Protein AF-X1QJP3-F1 (afdb_monomer)

Organism: NCBI:txid412755

Solvent-accessible surface area (backbone atoms only — not comparable to full-atom values): 5326 Å² total; per-residue (Å²): 121,79,52,54,81,75,46,54,65,50,51,54,49,51,40,47,56,47,23,56,56,38,39,89,52,63,68,51,35,48,49,42,49,53,55,50,52,59,47,62,79,69,53,62,74,81,53,29,54,69,60,53,49,53,49,41,56,49,48,37,29,67,68,55,72,28,92,60,45,53,55,66,62,50,51,52,51,50,54,55,46,61,73,45,41,67,64,59,49,52,70,75,78,103

Nearest PDB structures (foldseek):
  2ffj-assembly2_A-2  TM=9.155E-01  e=2.344E-02  Archaeoglobus fulgidus DSM 4304
  2g8l-assembly1_A  TM=8.885E-01  e=1.529E-02  Pyrococcus horikoshii
  2ffj-assembly2_B  TM=9.155E-01  e=2.993E-02  Archaeoglobus fulgidus DSM 4304

Sequence (94 aa):
MKTYLECFPCFLRQALEAARLATSDEAIQRMVLNQVMFNLCRMNPRTSPPQIGRFIHKTVKELSHCSDPYKEVKSEYNHLILRKYPGLKGIVEG

Secondary structure (DSSP, 8-state):
----TTHHHHHHHHHHHHHHHH-S-HHHHHHHHHHHHHHHTTS-TT--HHHHHHHHHHHHHHHH--S-TTHHHHHHHHHHHHHHHHHHHHHHH-

Structure (mmCIF, N/CA/C/O backbone):
data_AF-X1QJP3-F1
#
_entry.id   AF-X1QJP3-F1
#
loop_
_atom_site.group_PDB
_atom_site.id
_atom_site.type_symbol
_atom_site.label_atom_id
_atom_site.label_alt_id
_atom_site.label_comp_id
_atom_site.label_asym_id
_atom_site.label_entity_id
_atom_site.label_seq_id
_atom_site.pdbx_PDB_ins_code
_atom_site.Cartn_x
_atom_site.Cartn_y
_atom_site.Cartn_z
_atom_site.occupancy
_atom_site.B_iso_or_equiv
_atom_site.auth_seq_id
_atom_site.auth_comp_id
_atom_site.auth_asym_id
_atom_site.auth_atom_id
_atom_site.pdbx_PDB_model_num
ATOM 1 N N . MET A 1 1 ? 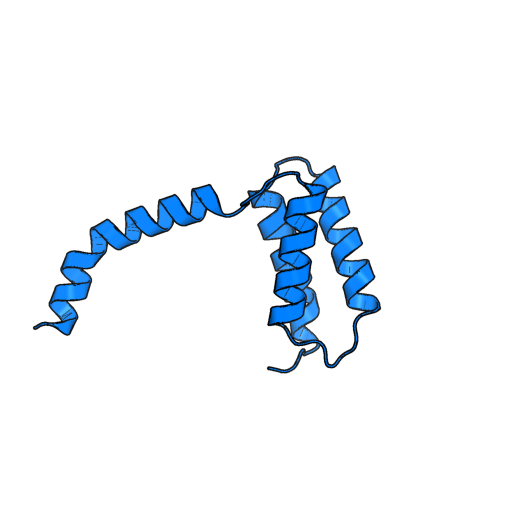9.903 -10.244 11.343 1.00 74.69 1 MET A N 1
ATOM 2 C CA . MET A 1 1 ? 9.036 -11.088 10.484 1.00 74.69 1 MET A CA 1
ATOM 3 C C . MET A 1 1 ? 9.837 -11.617 9.306 1.00 74.69 1 MET A C 1
ATOM 5 O O . MET A 1 1 ? 10.739 -10.919 8.857 1.00 74.69 1 MET A O 1
ATOM 9 N N . LYS A 1 2 ? 9.508 -12.819 8.822 1.00 82.62 2 LYS A N 1
ATOM 10 C CA . LYS A 1 2 ? 10.063 -13.404 7.590 1.00 82.62 2 LYS A CA 1
ATOM 11 C C . LYS A 1 2 ? 9.073 -13.206 6.436 1.00 82.62 2 LYS A C 1
ATOM 13 O O . LYS A 1 2 ? 7.882 -13.049 6.693 1.00 82.62 2 LYS A O 1
ATOM 18 N N . THR A 1 3 ? 9.570 -13.186 5.204 1.00 89.19 3 THR A N 1
ATOM 19 C CA . THR A 1 3 ? 8.731 -13.196 3.997 1.00 89.19 3 THR A CA 1
ATOM 20 C C . THR A 1 3 ? 8.487 -14.640 3.583 1.00 89.19 3 THR A C 1
ATOM 22 O O . THR A 1 3 ? 9.428 -15.429 3.519 1.00 89.19 3 THR A O 1
ATOM 25 N N . TYR A 1 4 ? 7.225 -14.972 3.332 1.00 90.62 4 TYR A N 1
ATOM 26 C CA . TYR A 1 4 ? 6.774 -16.293 2.901 1.00 90.62 4 TYR A CA 1
ATOM 27 C C . TYR A 1 4 ? 6.234 -16.219 1.471 1.00 90.62 4 TYR A C 1
ATOM 29 O O . TYR A 1 4 ? 6.024 -15.124 0.940 1.00 90.62 4 TYR A O 1
ATOM 37 N N . LEU A 1 5 ? 6.009 -17.367 0.834 1.00 91.62 5 LEU A N 1
ATOM 38 C CA . LEU A 1 5 ? 5.528 -17.410 -0.551 1.00 91.62 5 LEU A CA 1
ATOM 39 C C . LEU A 1 5 ? 4.138 -16.768 -0.683 1.00 91.62 5 LEU A C 1
ATOM 41 O O . LEU A 1 5 ? 3.867 -16.055 -1.644 1.00 91.62 5 LEU A O 1
ATOM 45 N N . GLU A 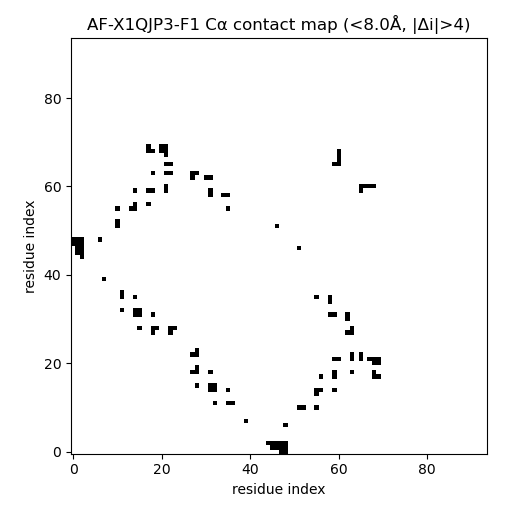1 6 ? 3.304 -16.903 0.344 1.00 91.50 6 GLU A N 1
ATOM 46 C CA . GLU A 1 6 ? 1.971 -16.311 0.468 1.00 91.50 6 GLU A CA 1
ATOM 47 C C . GLU A 1 6 ? 2.010 -14.777 0.563 1.00 91.50 6 GLU A C 1
ATOM 49 O O . GLU A 1 6 ? 1.010 -14.101 0.304 1.00 91.50 6 GLU A O 1
ATOM 54 N N . CYS A 1 7 ? 3.165 -14.191 0.896 1.00 92.44 7 CYS A N 1
ATOM 55 C CA . CYS A 1 7 ? 3.318 -12.741 0.942 1.00 92.44 7 CYS A CA 1
ATOM 56 C C . CYS A 1 7 ? 3.351 -12.119 -0.460 1.00 92.44 7 CYS A C 1
ATOM 58 O O . CYS A 1 7 ? 2.857 -11.010 -0.631 1.00 92.44 7 CYS A O 1
ATOM 60 N N . PHE A 1 8 ? 3.870 -12.816 -1.473 1.00 93.50 8 PHE A N 1
ATOM 61 C CA . PHE A 1 8 ? 3.975 -12.304 -2.846 1.00 93.50 8 PHE A CA 1
ATOM 62 C C . PHE A 1 8 ? 2.620 -11.928 -3.470 1.00 93.50 8 PHE A C 1
ATOM 64 O O . PHE A 1 8 ? 2.487 -10.789 -3.930 1.00 93.50 8 PHE A O 1
ATOM 71 N N . PRO A 1 9 ? 1.585 -12.794 -3.451 1.00 95.12 9 PRO A N 1
ATOM 72 C CA . PRO A 1 9 ? 0.266 -12.396 -3.935 1.00 95.12 9 PRO A CA 1
ATOM 73 C C . PRO A 1 9 ? -0.346 -11.274 -3.084 1.00 95.12 9 PRO A C 1
ATOM 75 O O . PRO A 1 9 ? -1.026 -10.401 -3.623 1.00 95.12 9 PRO A O 1
ATOM 78 N N . CYS A 1 10 ? -0.074 -11.236 -1.774 1.00 95.94 10 CYS A N 1
ATOM 79 C CA . CYS A 1 10 ? -0.529 -10.141 -0.914 1.00 95.94 10 CYS A CA 1
ATOM 80 C C . CYS A 1 10 ? 0.121 -8.797 -1.280 1.00 95.94 10 CYS A C 1
ATOM 82 O O . CYS A 1 10 ? -0.572 -7.784 -1.314 1.00 95.94 10 CYS A O 1
ATOM 84 N N . PHE A 1 11 ? 1.412 -8.779 -1.612 1.00 96.88 11 PHE A N 1
ATOM 85 C CA . PHE A 1 11 ? 2.122 -7.575 -2.046 1.00 96.88 11 PHE A CA 1
ATOM 86 C C . PHE A 1 11 ? 1.585 -7.019 -3.364 1.00 96.88 11 PHE A C 1
ATOM 88 O O . PHE A 1 11 ? 1.404 -5.809 -3.488 1.00 96.88 11 PHE A O 1
ATOM 95 N N . LEU A 1 12 ? 1.286 -7.886 -4.335 1.00 97.62 12 LEU A N 1
ATOM 96 C CA . LEU A 1 12 ? 0.683 -7.457 -5.600 1.00 97.62 12 LEU A CA 1
ATOM 97 C C . LEU A 1 12 ? -0.730 -6.902 -5.392 1.00 97.62 12 LEU A C 1
ATOM 99 O O . LEU A 1 12 ? -1.070 -5.870 -5.969 1.00 97.62 12 LEU A O 1
ATOM 103 N N . ARG A 1 13 ? -1.527 -7.531 -4.518 1.00 98.25 13 ARG A N 1
ATOM 104 C CA . ARG A 1 13 ? -2.846 -7.012 -4.132 1.00 98.25 13 ARG A CA 1
ATOM 105 C C . ARG A 1 13 ? -2.737 -5.629 -3.490 1.00 98.25 13 ARG A C 1
ATOM 107 O O . ARG A 1 13 ? -3.402 -4.703 -3.939 1.00 98.25 13 ARG A O 1
ATOM 114 N N . GLN A 1 14 ? -1.844 -5.476 -2.510 1.00 97.88 14 GLN A N 1
ATOM 115 C CA . GLN A 1 14 ? -1.600 -4.205 -1.825 1.00 97.88 14 GLN A CA 1
ATOM 116 C C . GLN A 1 14 ? -1.150 -3.109 -2.801 1.00 97.88 14 GLN A C 1
ATOM 118 O O . GLN A 1 14 ? -1.587 -1.966 -2.686 1.00 97.88 14 GLN A O 1
ATOM 123 N N . ALA A 1 15 ? -0.295 -3.445 -3.770 1.00 98.44 15 ALA A N 1
ATOM 124 C CA . ALA A 1 15 ? 0.144 -2.509 -4.800 1.00 98.44 15 ALA A CA 1
ATOM 125 C C . ALA A 1 15 ? -1.024 -2.022 -5.670 1.00 98.44 15 ALA A C 1
ATOM 127 O O . ALA A 1 15 ? -1.141 -0.820 -5.907 1.00 98.44 15 ALA A O 1
ATOM 128 N N . LEU A 1 16 ? -1.906 -2.930 -6.103 1.00 98.75 16 LEU A N 1
ATOM 129 C CA . LEU A 1 16 ? -3.081 -2.580 -6.902 1.00 98.75 16 LEU A CA 1
ATOM 130 C C . LEU A 1 16 ? -4.088 -1.734 -6.115 1.00 98.75 16 LEU A C 1
ATOM 132 O O . LEU A 1 16 ? -4.566 -0.725 -6.624 1.00 98.75 16 LEU A O 1
ATOM 136 N N . GLU A 1 17 ? -4.407 -2.128 -4.883 1.00 98.31 17 GLU A N 1
ATOM 137 C CA . GLU A 1 17 ? -5.330 -1.385 -4.017 1.00 98.31 17 GLU A CA 1
ATOM 138 C C . GLU A 1 17 ? -4.820 0.037 -3.763 1.00 98.31 17 GLU A C 1
ATOM 140 O O . GLU A 1 17 ? -5.554 1.003 -3.953 1.00 98.31 17 GLU A O 1
ATOM 145 N N . ALA A 1 18 ? -3.537 0.182 -3.422 1.00 98.25 18 ALA A N 1
ATOM 146 C CA . ALA A 1 18 ? -2.918 1.487 -3.225 1.00 98.25 18 ALA A CA 1
ATOM 147 C C . ALA A 1 18 ? -2.901 2.332 -4.510 1.00 98.25 18 ALA A C 1
ATOM 149 O O . ALA A 1 18 ? -3.140 3.535 -4.449 1.00 98.25 18 ALA A O 1
ATOM 150 N N . ALA A 1 19 ? -2.639 1.722 -5.671 1.00 98.56 19 ALA A N 1
ATOM 151 C CA . ALA A 1 19 ? -2.658 2.425 -6.952 1.00 98.56 19 ALA A CA 1
ATOM 152 C C . ALA A 1 19 ? -4.064 2.923 -7.320 1.00 98.56 19 ALA A C 1
ATOM 154 O O . ALA A 1 19 ? -4.197 4.039 -7.809 1.00 98.56 19 ALA A O 1
ATOM 155 N N . ARG A 1 20 ? -5.108 2.137 -7.032 1.00 98.44 20 ARG A N 1
ATOM 156 C CA . ARG A 1 20 ? -6.512 2.528 -7.251 1.00 98.44 20 ARG A CA 1
ATOM 157 C C . ARG A 1 20 ? -6.967 3.664 -6.347 1.00 98.44 20 ARG A C 1
ATOM 159 O O . ARG A 1 20 ? -7.759 4.492 -6.775 1.00 98.44 20 ARG A O 1
ATOM 166 N N . LEU A 1 21 ? -6.461 3.710 -5.116 1.00 98.06 21 LEU A N 1
ATOM 167 C CA . LEU A 1 21 ? -6.677 4.861 -4.240 1.00 98.06 21 LEU A CA 1
ATOM 168 C C . LEU A 1 21 ? -5.957 6.114 -4.761 1.00 98.06 21 LEU A C 1
ATOM 170 O O . LEU A 1 21 ? -6.428 7.227 -4.563 1.00 98.06 21 LEU A O 1
ATOM 174 N N . ALA A 1 22 ? -4.819 5.937 -5.433 1.00 98.06 22 ALA A N 1
ATOM 175 C CA . ALA A 1 22 ? -4.015 7.042 -5.936 1.00 98.06 22 ALA A CA 1
ATOM 176 C C . ALA A 1 22 ? -4.527 7.638 -7.259 1.00 98.06 22 ALA A C 1
ATOM 178 O O . ALA A 1 22 ? -4.357 8.834 -7.482 1.00 98.06 22 ALA A O 1
ATOM 179 N N . THR A 1 23 ? -5.084 6.819 -8.159 1.00 97.75 23 THR A N 1
ATOM 180 C CA . THR A 1 23 ? -5.528 7.248 -9.495 1.00 97.75 23 THR A CA 1
ATOM 181 C C . THR A 1 23 ? -6.519 6.265 -10.128 1.00 97.75 23 THR A C 1
ATOM 183 O O . THR A 1 23 ? -6.440 5.054 -9.912 1.00 97.75 23 THR A O 1
ATOM 186 N N . SER A 1 24 ? -7.419 6.776 -10.973 1.00 97.88 24 SER A N 1
ATOM 187 C CA . SER A 1 24 ? -8.294 5.976 -11.842 1.00 97.88 24 SER A CA 1
ATOM 188 C C . SER A 1 24 ? -7.633 5.553 -13.163 1.00 97.88 24 SER A C 1
ATOM 190 O O . SER A 1 24 ? -8.220 4.763 -13.896 1.00 97.88 24 SER A O 1
ATOM 192 N N . ASP A 1 25 ? -6.427 6.043 -13.467 1.00 98.50 25 ASP A N 1
ATOM 193 C CA . ASP A 1 25 ? -5.694 5.701 -14.689 1.00 98.50 25 ASP A CA 1
ATOM 194 C C . ASP A 1 25 ? -5.146 4.262 -14.626 1.00 98.50 25 ASP A C 1
ATOM 196 O O . ASP A 1 25 ? -4.190 3.956 -13.903 1.00 98.50 25 ASP A O 1
ATOM 200 N N . GLU A 1 26 ? -5.749 3.366 -15.409 1.00 98.50 26 GLU A N 1
ATOM 201 C CA . GLU A 1 26 ? -5.358 1.957 -15.477 1.00 98.50 26 GLU A CA 1
ATOM 202 C C . GLU A 1 26 ? -3.935 1.741 -16.010 1.00 98.50 26 GLU A C 1
ATOM 204 O O . GLU A 1 26 ? -3.277 0.775 -15.610 1.00 98.50 26 GLU A O 1
ATOM 209 N N . ALA A 1 27 ? -3.419 2.627 -16.868 1.00 98.62 27 ALA A N 1
ATOM 210 C CA . ALA A 1 27 ? -2.054 2.519 -17.374 1.00 98.62 27 ALA A CA 1
ATOM 211 C C . ALA A 1 27 ? -1.049 2.736 -16.237 1.00 98.62 27 ALA A C 1
ATOM 213 O O . ALA A 1 27 ? -0.121 1.939 -16.071 1.00 98.62 27 ALA A O 1
ATOM 214 N N . ILE A 1 28 ? -1.285 3.737 -15.383 1.00 98.62 28 ILE A N 1
ATOM 215 C CA . ILE A 1 28 ? -0.467 3.977 -14.187 1.00 98.62 28 ILE A CA 1
ATOM 216 C C . ILE A 1 28 ? -0.592 2.808 -13.201 1.00 98.62 28 ILE A C 1
ATOM 218 O O . ILE A 1 28 ? 0.421 2.313 -12.699 1.00 98.62 28 ILE A O 1
ATOM 222 N N . GLN A 1 29 ? -1.807 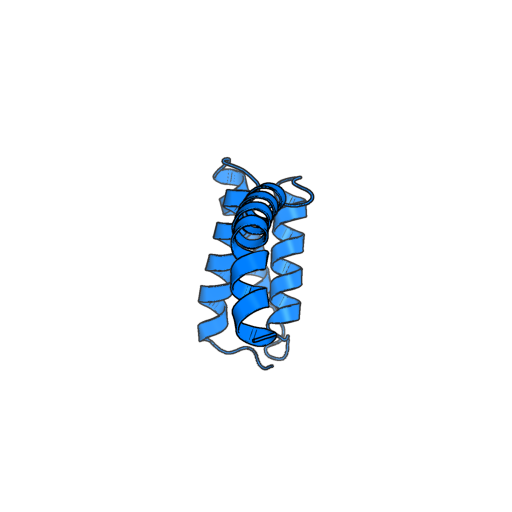2.307 -12.951 1.00 98.69 29 GLN A N 1
ATOM 223 C CA . GLN A 1 29 ? -2.009 1.133 -12.088 1.00 98.69 29 GLN A CA 1
ATOM 224 C C . GLN A 1 29 ? -1.233 -0.088 -12.608 1.00 98.69 29 GLN A C 1
ATOM 226 O O . GLN A 1 29 ? -0.587 -0.805 -11.835 1.00 98.69 29 GLN A O 1
ATOM 231 N N . ARG A 1 30 ? -1.230 -0.305 -13.930 1.00 98.69 30 ARG A N 1
ATOM 232 C CA . ARG A 1 30 ? -0.458 -1.380 -14.558 1.00 98.69 30 ARG A CA 1
ATOM 233 C C . ARG A 1 30 ? 1.047 -1.157 -14.432 1.00 98.69 30 ARG A C 1
ATOM 235 O O . ARG A 1 30 ? 1.768 -2.118 -14.162 1.00 98.69 30 ARG A O 1
ATOM 242 N N . MET A 1 31 ? 1.529 0.077 -14.581 1.00 98.69 31 MET A N 1
ATOM 243 C CA . MET A 1 31 ? 2.941 0.419 -14.370 1.00 98.69 31 MET A CA 1
ATOM 244 C C . MET A 1 31 ? 3.389 0.125 -12.935 1.00 98.69 31 MET A C 1
ATOM 246 O O . MET A 1 31 ? 4.449 -0.472 -12.746 1.00 98.69 31 MET A O 1
ATOM 250 N N . VAL A 1 32 ? 2.565 0.454 -11.933 1.00 98.75 32 VAL A N 1
ATOM 251 C CA . VAL A 1 32 ? 2.828 0.108 -10.526 1.00 98.75 32 VAL A CA 1
ATOM 252 C C . VAL A 1 32 ? 2.977 -1.402 -10.357 1.00 98.75 32 VAL A C 1
ATOM 254 O O . VAL A 1 32 ? 3.970 -1.858 -9.789 1.00 98.75 32 VAL A O 1
ATOM 257 N N . LEU A 1 33 ? 2.030 -2.190 -10.875 1.00 98.69 33 LEU A N 1
ATOM 258 C CA . LEU A 1 33 ? 2.084 -3.651 -10.783 1.00 98.69 33 LEU A CA 1
ATOM 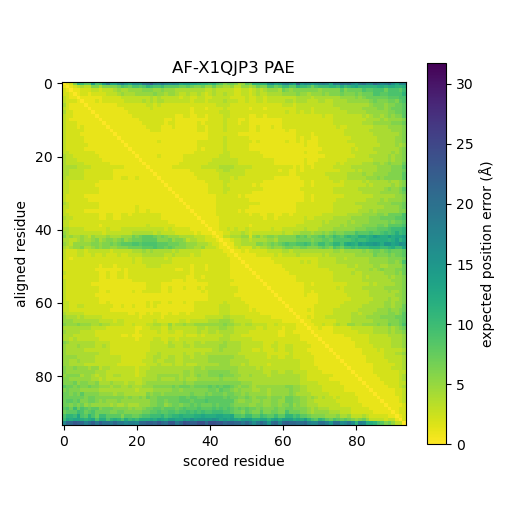259 C C . LEU A 1 33 ? 3.332 -4.233 -11.451 1.00 98.69 33 LEU A C 1
ATOM 261 O O . LEU A 1 33 ? 4.016 -5.065 -10.853 1.00 98.69 33 LEU A O 1
ATOM 265 N N . ASN A 1 34 ? 3.654 -3.770 -12.660 1.00 98.50 34 ASN A N 1
ATOM 266 C CA . ASN A 1 34 ? 4.842 -4.207 -13.389 1.00 98.50 34 ASN A CA 1
ATOM 267 C C . ASN A 1 34 ? 6.121 -3.903 -12.590 1.00 98.50 34 ASN A C 1
ATOM 269 O O . ASN A 1 34 ? 6.968 -4.783 -12.423 1.00 98.50 34 ASN A O 1
ATOM 273 N N . GLN A 1 35 ? 6.243 -2.687 -12.047 1.00 98.44 35 GLN A N 1
ATOM 274 C CA . GLN A 1 35 ? 7.413 -2.270 -11.275 1.00 98.44 35 GLN A CA 1
ATOM 275 C C . GLN A 1 35 ? 7.539 -3.055 -9.963 1.00 98.44 35 GLN A C 1
ATOM 277 O O . GLN A 1 35 ? 8.639 -3.483 -9.601 1.00 98.44 35 GLN A O 1
ATOM 282 N N . VAL A 1 36 ? 6.432 -3.281 -9.251 1.00 98.00 36 VAL A N 1
ATOM 283 C CA . VAL A 1 36 ? 6.442 -4.068 -8.012 1.00 98.00 36 VAL A CA 1
ATOM 284 C C . VAL A 1 36 ? 6.840 -5.512 -8.295 1.00 98.00 36 VAL A C 1
ATOM 286 O O . VAL A 1 36 ? 7.752 -6.021 -7.645 1.00 98.00 36 VAL A O 1
ATOM 289 N N . MET A 1 37 ? 6.235 -6.151 -9.298 1.00 97.31 37 MET A N 1
ATOM 290 C CA . MET A 1 37 ? 6.560 -7.525 -9.687 1.00 97.31 37 MET A CA 1
ATOM 291 C C . MET A 1 37 ? 8.034 -7.673 -10.083 1.00 97.31 37 MET A C 1
ATOM 293 O O . MET A 1 37 ? 8.711 -8.578 -9.598 1.00 97.31 37 MET A O 1
ATOM 297 N N . PHE A 1 38 ? 8.557 -6.749 -10.896 1.00 96.94 38 PHE A N 1
ATOM 298 C CA . PHE A 1 38 ? 9.963 -6.753 -11.303 1.00 96.94 38 PHE A CA 1
ATOM 299 C C . PHE A 1 38 ? 10.920 -6.736 -10.106 1.00 96.94 38 PHE A C 1
ATOM 301 O O . PHE A 1 38 ? 11.911 -7.466 -10.089 1.00 96.94 38 PHE A O 1
ATOM 308 N N . ASN A 1 39 ? 10.621 -5.929 -9.086 1.00 95.19 39 ASN A N 1
ATOM 309 C CA . ASN A 1 39 ? 11.459 -5.859 -7.894 1.00 95.19 39 ASN A CA 1
ATOM 310 C C . ASN A 1 39 ? 11.280 -7.084 -6.995 1.00 95.19 39 ASN A C 1
ATOM 312 O O . ASN A 1 39 ? 12.280 -7.625 -6.531 1.00 95.19 39 ASN A O 1
ATOM 316 N N . LEU A 1 40 ? 10.051 -7.569 -6.794 1.00 94.31 40 LEU A N 1
ATOM 317 C CA . LEU A 1 40 ? 9.787 -8.774 -5.998 1.00 94.31 40 LEU A CA 1
ATOM 318 C C . LEU A 1 40 ? 10.578 -9.986 -6.509 1.00 94.31 40 LEU A C 1
ATOM 320 O O . LEU A 1 40 ? 11.165 -10.700 -5.702 1.00 94.31 40 LEU A O 1
ATOM 324 N N . CYS A 1 41 ? 10.677 -10.171 -7.830 1.00 92.50 41 CYS A N 1
ATOM 325 C CA . CYS A 1 41 ? 11.462 -11.253 -8.436 1.00 92.50 41 CYS A CA 1
ATOM 326 C C . CYS A 1 41 ? 12.976 -11.158 -8.167 1.00 92.50 41 CYS A C 1
ATOM 328 O O . CYS A 1 41 ? 13.690 -12.144 -8.333 1.00 92.50 41 CYS A O 1
ATOM 330 N N . ARG A 1 42 ? 13.485 -9.980 -7.785 1.00 92.19 42 ARG A N 1
ATOM 331 C CA . ARG A 1 42 ? 14.919 -9.702 -7.593 1.00 92.19 42 ARG A CA 1
ATOM 332 C C . ARG A 1 42 ? 15.304 -9.459 -6.135 1.00 92.19 42 ARG A C 1
ATOM 334 O O . ARG A 1 42 ? 16.491 -9.356 -5.827 1.00 92.19 42 ARG A O 1
ATOM 341 N N . MET A 1 43 ? 14.328 -9.306 -5.246 1.00 88.88 43 MET A N 1
ATOM 342 C CA . MET A 1 43 ? 14.581 -8.996 -3.845 1.00 88.88 43 MET A CA 1
ATOM 343 C C . MET A 1 43 ? 15.202 -10.184 -3.112 1.00 88.88 43 MET A C 1
ATOM 345 O O . MET A 1 43 ? 14.888 -11.346 -3.359 1.00 88.88 43 MET A O 1
ATOM 349 N N . ASN A 1 44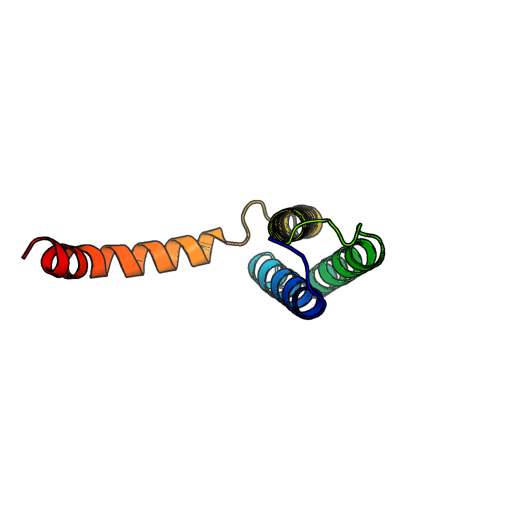 ? 16.064 -9.873 -2.143 1.00 87.69 44 ASN A N 1
ATOM 350 C CA . ASN A 1 44 ? 16.616 -10.876 -1.245 1.00 87.69 44 ASN A CA 1
ATOM 351 C C . ASN A 1 44 ? 15.466 -11.562 -0.475 1.00 87.69 44 ASN A C 1
ATOM 353 O O . ASN A 1 44 ? 14.667 -10.843 0.135 1.00 87.69 44 ASN A O 1
ATOM 357 N N . PRO A 1 45 ? 15.403 -12.905 -0.406 1.00 77.94 45 PRO A N 1
ATOM 358 C CA . PRO A 1 45 ? 14.389 -13.629 0.373 1.00 77.94 45 PRO A CA 1
ATOM 359 C C . PRO A 1 45 ? 14.338 -13.253 1.864 1.00 77.94 45 PRO A C 1
ATOM 361 O O . PRO A 1 45 ? 13.336 -13.481 2.538 1.00 77.94 45 PRO A O 1
ATOM 364 N N . ARG A 1 46 ? 15.415 -12.664 2.401 1.00 86.19 46 ARG A N 1
ATOM 365 C CA . ARG A 1 46 ? 15.495 -12.158 3.781 1.00 86.19 46 ARG A CA 1
ATOM 366 C C . ARG A 1 46 ? 14.903 -10.759 3.961 1.00 86.19 46 ARG A C 1
ATOM 368 O O . ARG A 1 46 ? 14.794 -10.309 5.100 1.00 86.19 46 ARG A O 1
ATOM 375 N N . THR A 1 47 ? 14.531 -10.071 2.880 1.00 91.50 47 THR A N 1
ATOM 376 C CA . THR A 1 47 ? 13.841 -8.776 2.953 1.00 91.50 47 THR A CA 1
ATOM 377 C C . THR A 1 47 ? 12.540 -8.970 3.711 1.00 91.50 47 THR A C 1
ATOM 379 O O . THR A 1 47 ? 11.748 -9.843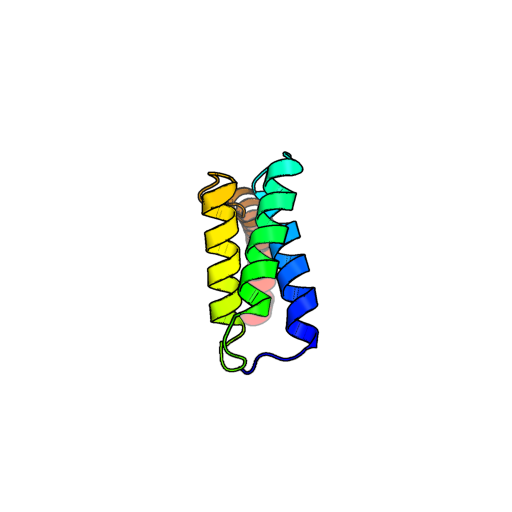 3.365 1.00 91.50 47 THR A O 1
ATOM 382 N N . SER A 1 48 ? 12.324 -8.189 4.764 1.00 93.31 48 SER A N 1
ATOM 383 C CA . SER A 1 48 ? 11.146 -8.352 5.612 1.00 93.31 48 SER A CA 1
ATOM 384 C C . SER A 1 48 ? 9.881 -7.782 4.954 1.00 93.31 48 SER A C 1
ATOM 386 O O . SER A 1 48 ? 9.973 -6.805 4.203 1.00 93.31 48 SER A O 1
ATOM 388 N N . PRO A 1 49 ? 8.681 -8.300 5.281 1.00 93.75 49 PRO A N 1
ATOM 389 C CA . PRO A 1 49 ? 7.435 -7.782 4.717 1.00 93.75 49 PRO A CA 1
ATO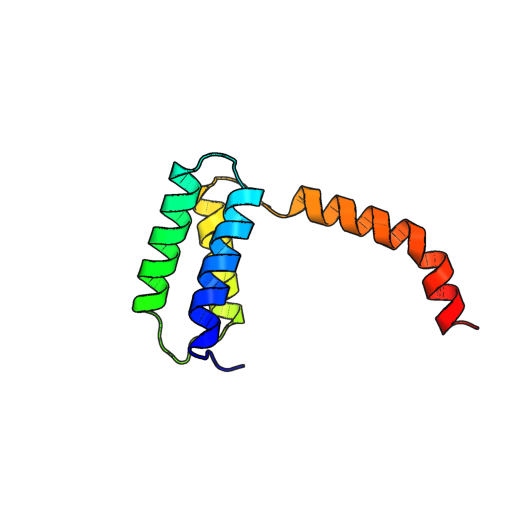M 390 C C . PRO A 1 49 ? 7.223 -6.268 4.896 1.00 93.75 49 PRO A C 1
ATOM 392 O O . PRO A 1 49 ? 6.817 -5.624 3.930 1.00 93.75 49 PRO A O 1
ATOM 395 N N . PRO A 1 50 ? 7.560 -5.641 6.045 1.00 94.19 50 PRO A N 1
ATOM 396 C CA . PRO A 1 50 ? 7.456 -4.186 6.187 1.00 94.19 50 PRO A CA 1
ATOM 397 C C . PRO A 1 50 ? 8.369 -3.396 5.237 1.00 94.19 50 PRO A C 1
ATOM 399 O O . PRO A 1 50 ? 7.980 -2.334 4.751 1.00 94.19 50 PRO A O 1
ATOM 402 N N . GLN A 1 51 ? 9.573 -3.902 4.938 1.00 95.25 51 GLN A N 1
ATOM 403 C CA . GLN A 1 51 ? 10.474 -3.260 3.972 1.00 95.25 51 GLN A CA 1
ATOM 404 C C . GLN A 1 51 ? 9.891 -3.321 2.556 1.00 95.25 51 GLN A C 1
ATOM 406 O O . GLN A 1 51 ? 9.923 -2.320 1.840 1.00 95.25 51 GLN A O 1
ATOM 411 N N . ILE A 1 52 ? 9.305 -4.462 2.184 1.00 95.81 52 ILE A N 1
ATOM 412 C CA . ILE A 1 52 ? 8.619 -4.641 0.898 1.00 95.81 52 ILE A CA 1
ATOM 413 C C . ILE A 1 52 ? 7.390 -3.727 0.813 1.00 95.81 52 ILE A C 1
ATOM 415 O O . ILE A 1 52 ? 7.220 -3.017 -0.175 1.00 95.81 52 ILE A O 1
ATOM 419 N N . GLY A 1 53 ? 6.582 -3.657 1.875 1.00 96.00 53 GLY A N 1
ATOM 420 C CA . GLY A 1 53 ? 5.441 -2.742 1.967 1.00 96.00 53 GLY A CA 1
ATOM 421 C C . GLY A 1 53 ? 5.845 -1.278 1.773 1.00 96.00 53 GLY A C 1
ATOM 422 O O . GLY A 1 53 ? 5.225 -0.554 0.995 1.00 96.00 53 GLY A O 1
ATOM 423 N N . ARG A 1 54 ? 6.939 -0.837 2.410 1.00 96.56 54 ARG A N 1
ATOM 424 C CA . ARG A 1 54 ? 7.474 0.522 2.220 1.00 96.56 54 ARG A CA 1
ATOM 425 C C . ARG A 1 54 ? 7.884 0.784 0.773 1.00 96.56 54 ARG A C 1
ATOM 427 O O . ARG A 1 54 ? 7.623 1.872 0.263 1.00 96.56 54 ARG A O 1
ATOM 434 N N . PHE A 1 55 ? 8.519 -0.192 0.129 1.00 97.12 55 PHE A N 1
ATOM 435 C CA . PHE A 1 55 ? 8.871 -0.108 -1.284 1.00 97.12 55 PHE A CA 1
ATOM 436 C C . PHE A 1 55 ? 7.618 0.047 -2.162 1.00 97.12 55 PHE A C 1
ATOM 438 O O . PHE A 1 55 ? 7.562 0.985 -2.952 1.00 97.12 55 PHE A O 1
ATOM 445 N N . ILE A 1 56 ? 6.583 -0.773 -1.952 1.00 98.06 56 ILE A N 1
ATOM 446 C CA . ILE A 1 56 ? 5.309 -0.685 -2.689 1.00 98.06 56 ILE A CA 1
ATOM 447 C C . ILE A 1 56 ? 4.694 0.709 -2.554 1.00 98.06 56 ILE A C 1
ATOM 449 O O . ILE A 1 56 ? 4.378 1.347 -3.556 1.00 98.06 56 ILE A O 1
ATOM 453 N N . HIS A 1 57 ? 4.570 1.220 -1.325 1.00 97.69 57 HIS A N 1
ATOM 454 C CA . HIS A 1 57 ? 4.012 2.552 -1.094 1.00 97.69 57 HIS A CA 1
ATOM 455 C C . HIS A 1 57 ? 4.830 3.656 -1.768 1.00 97.69 57 HIS A C 1
ATOM 457 O O . HIS A 1 57 ? 4.251 4.612 -2.276 1.00 97.69 57 HIS A O 1
ATOM 463 N N . LYS A 1 58 ? 6.162 3.534 -1.790 1.00 97.94 58 LYS A N 1
ATOM 464 C CA . LYS A 1 58 ? 7.032 4.480 -2.495 1.00 97.94 58 LYS A CA 1
ATOM 465 C C . LYS A 1 58 ? 6.767 4.447 -4.004 1.00 97.94 58 LYS A C 1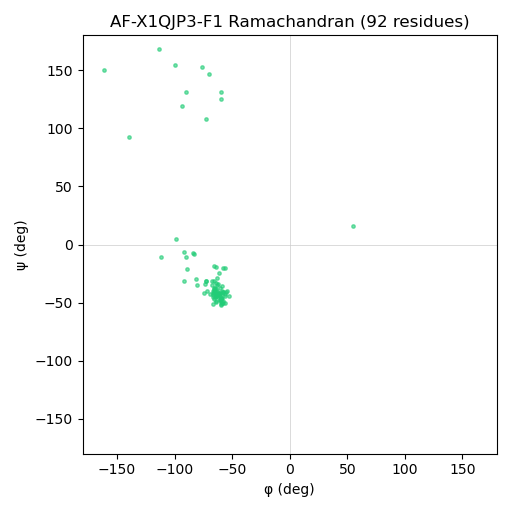
ATOM 467 O O . LYS A 1 58 ? 6.509 5.496 -4.581 1.00 97.94 58 LYS A O 1
ATOM 472 N N . THR A 1 59 ? 6.736 3.259 -4.608 1.00 98.31 59 THR A N 1
ATOM 473 C CA . THR A 1 59 ? 6.458 3.081 -6.042 1.00 98.31 59 THR A CA 1
ATOM 474 C C . THR A 1 59 ? 5.101 3.649 -6.449 1.00 98.31 59 THR A C 1
ATOM 476 O O . THR A 1 59 ? 5.008 4.326 -7.469 1.00 98.31 59 THR A O 1
ATOM 479 N N . VAL A 1 60 ? 4.057 3.428 -5.643 1.00 98.62 60 VAL A N 1
ATOM 480 C CA . VAL A 1 60 ? 2.723 3.993 -5.902 1.00 98.62 60 VAL A CA 1
ATOM 481 C C . VAL A 1 60 ? 2.787 5.518 -5.947 1.00 98.62 60 VAL A C 1
ATOM 483 O O . VAL A 1 60 ? 2.313 6.109 -6.912 1.00 98.62 60 VAL A O 1
ATOM 486 N N . LYS A 1 61 ? 3.396 6.160 -4.943 1.00 98.19 61 LYS A N 1
ATOM 487 C CA . LYS A 1 61 ? 3.495 7.628 -4.876 1.00 98.19 61 LYS A CA 1
ATOM 488 C C . LYS A 1 61 ? 4.277 8.216 -6.048 1.00 98.19 61 LYS A C 1
ATOM 490 O O . LYS A 1 61 ? 3.878 9.235 -6.598 1.00 98.19 61 LYS A O 1
ATOM 495 N N . GLU A 1 62 ? 5.379 7.572 -6.424 1.00 98.19 62 GLU A N 1
ATOM 496 C CA . GLU A 1 62 ? 6.249 8.034 -7.509 1.00 98.19 62 GLU A CA 1
ATOM 497 C C . GLU A 1 62 ? 5.556 7.965 -8.872 1.00 98.19 62 GLU A C 1
ATOM 499 O O . GLU A 1 62 ? 5.614 8.933 -9.622 1.00 98.19 62 GLU A O 1
ATOM 504 N N . LEU A 1 63 ? 4.875 6.855 -9.176 1.00 98.38 63 LEU A N 1
ATOM 505 C CA . LEU A 1 63 ? 4.254 6.643 -10.488 1.00 98.38 63 LEU A CA 1
ATOM 506 C C . LEU A 1 63 ? 2.891 7.327 -10.643 1.00 98.38 63 LEU A C 1
ATOM 508 O O . LEU A 1 63 ? 2.519 7.689 -11.751 1.00 98.38 63 LEU A O 1
ATOM 512 N N . SER A 1 64 ? 2.139 7.492 -9.553 1.00 97.44 64 SER A N 1
ATOM 513 C CA . SER A 1 64 ? 0.830 8.167 -9.581 1.00 97.44 64 SER A CA 1
ATOM 514 C C . SER A 1 64 ? 0.903 9.673 -9.353 1.00 97.44 64 SER A C 1
ATOM 516 O O . SER A 1 64 ? -0.110 10.351 -9.484 1.00 97.44 64 SER A O 1
ATOM 518 N N . HIS A 1 65 ? 2.064 10.193 -8.943 1.00 96.88 65 HIS A N 1
ATOM 519 C CA . HIS A 1 65 ? 2.234 11.569 -8.468 1.00 96.88 65 HIS A CA 1
ATOM 520 C C . HIS A 1 65 ? 1.297 11.963 -7.302 1.00 96.88 65 HIS A C 1
ATOM 522 O O . HIS A 1 65 ? 1.175 13.142 -6.970 1.00 96.88 65 HIS A O 1
ATOM 528 N N . CYS A 1 66 ? 0.676 10.988 -6.626 1.00 96.62 66 CYS A N 1
ATOM 529 C CA . CYS A 1 66 ? -0.159 11.198 -5.447 1.00 96.62 66 CYS A CA 1
ATOM 530 C C . CYS A 1 66 ? 0.672 11.039 -4.164 1.00 96.62 66 CYS A C 1
ATOM 532 O O . CYS A 1 66 ? 1.229 9.976 -3.884 1.00 96.62 66 CYS A O 1
ATOM 534 N N . SER A 1 67 ? 0.764 12.098 -3.354 1.00 94.50 67 SER A N 1
ATOM 535 C CA . SER A 1 67 ? 1.644 12.142 -2.175 1.00 94.50 67 SER A CA 1
ATOM 536 C C . SER A 1 67 ? 1.153 11.291 -0.992 1.00 94.50 67 SER A C 1
ATOM 538 O O . SER A 1 67 ? 1.972 10.698 -0.274 1.00 94.50 67 SER A O 1
ATOM 540 N N . ASP A 1 68 ? -0.163 11.181 -0.797 1.00 95.88 68 ASP A N 1
ATOM 541 C CA . ASP A 1 68 ? -0.798 10.270 0.163 1.00 95.88 68 ASP A CA 1
ATOM 542 C C . ASP A 1 68 ? -2.066 9.640 -0.437 1.00 95.88 68 ASP A C 1
ATOM 544 O O . ASP A 1 68 ? -3.149 10.196 -0.270 1.00 95.88 68 ASP A O 1
ATOM 548 N N . PRO A 1 69 ? -1.954 8.452 -1.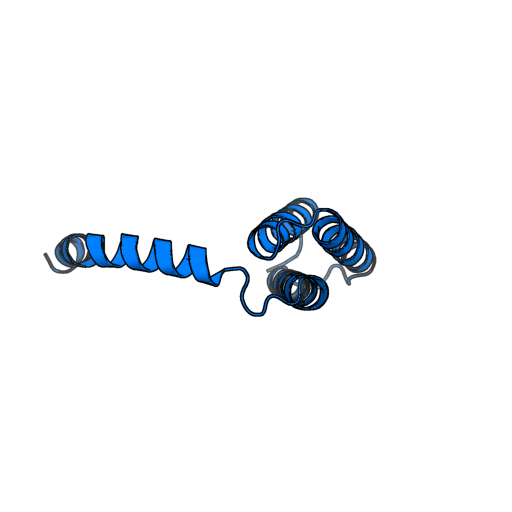066 1.00 96.62 69 PRO A N 1
ATOM 549 C CA . PRO A 1 69 ? -3.104 7.725 -1.609 1.00 96.62 69 PRO A CA 1
ATOM 550 C C . PRO A 1 69 ? -4.186 7.399 -0.575 1.00 96.62 69 PRO A C 1
ATOM 552 O O . PRO A 1 69 ? -5.310 7.091 -0.930 1.00 96.62 69 PRO A O 1
ATOM 555 N N . TYR A 1 70 ? -3.858 7.411 0.718 1.00 97.06 70 TYR A N 1
ATOM 556 C CA . TYR A 1 70 ? -4.783 6.989 1.767 1.00 97.06 70 TYR A CA 1
ATOM 557 C C . TYR A 1 70 ? -5.492 8.160 2.450 1.00 97.06 70 TYR A C 1
ATOM 559 O O . TYR A 1 70 ? -6.169 7.942 3.454 1.00 97.06 70 TYR A O 1
ATOM 567 N N . LYS A 1 71 ? -5.305 9.399 1.990 1.00 96.94 71 LYS A N 1
ATOM 568 C CA . LYS A 1 71 ? -5.774 10.592 2.703 1.00 96.94 71 LYS A CA 1
ATOM 569 C C . LYS A 1 71 ? -7.287 10.567 2.935 1.00 96.94 71 LYS A C 1
ATOM 571 O O . LYS A 1 71 ? -7.735 10.767 4.064 1.00 96.94 71 LYS A O 1
ATOM 576 N N . GLU A 1 72 ? -8.056 10.279 1.895 1.00 95.81 72 GLU A N 1
ATOM 577 C CA . GLU A 1 72 ? -9.518 10.293 1.912 1.00 95.81 72 GLU A CA 1
ATOM 578 C C . GLU A 1 72 ? -10.056 9.178 2.815 1.00 95.81 72 GLU A C 1
ATOM 580 O O . GLU A 1 72 ? -10.805 9.444 3.755 1.00 95.81 72 GLU A O 1
ATOM 585 N N . VAL A 1 73 ? -9.582 7.944 2.612 1.00 96.31 73 VAL A N 1
ATOM 586 C CA . VAL A 1 73 ? -10.007 6.777 3.400 1.00 96.31 73 VAL A CA 1
ATOM 587 C C . VAL A 1 73 ? -9.607 6.894 4.876 1.00 96.31 73 VAL A C 1
ATOM 589 O O . VAL A 1 73 ? -10.385 6.545 5.762 1.00 96.31 73 VAL A O 1
ATOM 592 N N . LYS A 1 74 ? -8.429 7.459 5.183 1.00 97.00 74 LYS A N 1
ATOM 593 C CA . LYS A 1 74 ? -8.038 7.777 6.567 1.00 97.00 74 LYS A CA 1
ATOM 594 C C . LYS A 1 74 ? -8.999 8.785 7.189 1.00 97.00 74 LYS A C 1
ATOM 596 O O . LYS A 1 74 ? -9.383 8.614 8.343 1.00 97.00 74 LYS A O 1
ATOM 601 N N . SER A 1 75 ? -9.378 9.830 6.452 1.00 97.62 75 SER A N 1
ATOM 602 C CA . SER A 1 75 ? -10.306 10.846 6.953 1.00 97.62 75 SER A CA 1
ATOM 603 C C . SER A 1 75 ? -11.676 10.244 7.260 1.00 97.62 75 SER A C 1
ATOM 605 O O . SER A 1 75 ? -12.238 10.515 8.321 1.00 97.62 75 SER A O 1
ATOM 607 N N . GLU A 1 76 ? -12.191 9.394 6.372 1.00 97.44 76 GLU A N 1
ATOM 608 C CA . GLU A 1 76 ? -13.469 8.704 6.556 1.00 97.44 76 GLU A CA 1
ATOM 609 C C . GLU A 1 76 ? -13.462 7.835 7.821 1.00 97.44 76 GLU A C 1
ATOM 611 O O . GLU A 1 76 ? -14.317 7.996 8.699 1.00 97.44 76 GLU A O 1
ATOM 616 N N . TYR A 1 77 ? -12.455 6.970 7.969 1.00 97.38 77 TYR A N 1
ATOM 617 C CA . TYR A 1 77 ? -12.351 6.098 9.137 1.00 97.38 77 TYR A CA 1
ATOM 618 C C . TYR A 1 77 ? -12.106 6.869 10.434 1.00 97.38 77 TYR A C 1
ATOM 620 O O . TYR A 1 77 ? -12.693 6.529 11.462 1.00 97.38 77 TYR A O 1
ATOM 628 N N . ASN A 1 78 ? -11.310 7.940 10.402 1.00 97.69 78 ASN A N 1
ATOM 629 C CA . ASN A 1 78 ? -11.122 8.800 11.568 1.00 97.69 78 ASN A CA 1
ATOM 630 C C . ASN A 1 78 ? -12.453 9.412 12.019 1.00 97.69 78 ASN A C 1
ATOM 632 O O . ASN A 1 78 ? -12.781 9.357 13.204 1.00 97.69 78 ASN A O 1
ATOM 636 N N . HIS A 1 79 ? -13.260 9.936 11.091 1.00 97.94 79 HIS A N 1
ATOM 637 C CA . HIS A 1 79 ? -14.586 10.456 11.424 1.00 97.94 79 HIS A CA 1
ATOM 638 C C . HIS A 1 79 ? -15.517 9.375 11.982 1.00 97.94 79 HIS A C 1
ATOM 640 O O . HIS A 1 79 ? -16.224 9.627 12.962 1.00 97.94 79 HIS A O 1
ATOM 646 N N . LEU A 1 80 ? -15.507 8.173 11.401 1.00 97.62 80 LEU A N 1
ATOM 647 C CA . LEU A 1 80 ? -16.313 7.050 11.877 1.00 97.62 80 LEU A CA 1
ATOM 648 C C . LEU A 1 80 ? -15.961 6.665 13.320 1.00 97.62 80 LEU A C 1
ATOM 650 O O . LEU A 1 80 ? -16.855 6.500 14.154 1.00 97.62 80 LEU A O 1
ATOM 654 N N . ILE A 1 81 ? -14.669 6.529 13.624 1.00 97.06 81 ILE A N 1
ATOM 655 C CA . ILE A 1 81 ? -14.203 6.105 14.946 1.00 97.06 81 ILE A CA 1
ATOM 656 C C . ILE A 1 81 ? -14.396 7.206 15.986 1.00 97.06 81 ILE A C 1
ATOM 658 O O . ILE A 1 81 ? -14.860 6.903 17.081 1.00 97.06 81 ILE A O 1
ATOM 662 N N . LEU A 1 82 ? -14.153 8.476 15.654 1.00 97.62 82 LEU A N 1
ATOM 663 C CA . LEU A 1 82 ? -14.393 9.592 16.579 1.00 97.62 82 LEU A CA 1
ATOM 664 C C . LEU A 1 82 ? -15.856 9.670 17.034 1.00 97.62 82 LEU A C 1
ATOM 666 O O . LEU A 1 82 ? -16.117 9.951 18.200 1.00 97.62 82 LEU A O 1
ATOM 670 N N . ARG A 1 83 ? -16.816 9.346 16.155 1.00 97.56 83 ARG A N 1
ATOM 671 C CA . ARG A 1 83 ? -18.241 9.262 16.525 1.00 97.56 83 ARG A CA 1
ATOM 672 C C . ARG A 1 83 ? -18.538 8.124 17.506 1.00 97.56 83 ARG A C 1
ATOM 674 O O . ARG A 1 83 ? -19.450 8.245 18.315 1.00 97.56 83 ARG A O 1
ATOM 681 N N . LYS A 1 84 ? -17.792 7.018 17.432 1.00 97.44 84 LYS A N 1
ATOM 682 C CA . LYS A 1 84 ? -17.958 5.842 18.307 1.00 97.44 84 LYS A CA 1
ATOM 683 C C . LYS A 1 84 ? -17.130 5.927 19.590 1.00 97.44 84 LYS A C 1
ATOM 685 O O . LYS A 1 84 ? -17.450 5.247 20.562 1.00 97.44 84 LYS A O 1
ATOM 690 N N . TYR A 1 85 ? -16.087 6.755 19.596 1.00 97.50 85 TYR A N 1
ATOM 691 C CA . TYR A 1 85 ? -15.105 6.842 20.669 1.00 97.50 85 TYR A CA 1
ATOM 692 C C . TYR A 1 85 ? -15.714 7.051 22.066 1.00 97.50 85 TYR A C 1
ATOM 694 O O . TYR A 1 85 ? -15.314 6.308 22.958 1.00 97.50 85 TYR A O 1
ATOM 702 N N . PRO A 1 86 ? -16.705 7.943 22.290 1.00 96.62 86 PRO A N 1
ATOM 703 C CA . PRO A 1 86 ? -17.300 8.106 23.619 1.00 96.62 86 PRO A CA 1
ATOM 704 C C . PRO A 1 86 ? -17.897 6.808 24.179 1.00 96.62 86 PRO A C 1
ATOM 706 O O . PRO A 1 86 ? -17.691 6.487 25.345 1.00 96.62 86 PRO A O 1
ATOM 709 N N . GLY A 1 87 ? -18.579 6.027 23.333 1.00 96.75 87 GLY A N 1
ATOM 710 C CA . GLY A 1 87 ? -19.152 4.741 23.731 1.00 96.75 87 GLY A CA 1
ATOM 711 C C . GLY A 1 87 ? -18.081 3.690 24.016 1.00 96.75 87 GLY A C 1
ATOM 712 O O . GLY A 1 87 ? -18.161 2.989 25.016 1.00 96.75 87 GLY A O 1
ATOM 713 N N . LEU A 1 88 ? -17.042 3.620 23.177 1.00 96.50 88 LEU A N 1
ATOM 714 C CA . LEU A 1 88 ? -15.913 2.708 23.393 1.00 96.50 88 LEU A CA 1
ATOM 715 C C . LEU A 1 88 ? -15.140 3.043 24.676 1.00 96.50 88 LEU A C 1
ATOM 717 O O . LEU A 1 88 ? -14.731 2.139 25.396 1.00 96.50 88 LEU A O 1
ATOM 721 N N . LYS A 1 89 ? -14.971 4.335 24.975 1.00 97.12 89 LYS A N 1
ATOM 722 C CA . LYS A 1 89 ? -14.315 4.820 26.192 1.00 97.12 89 LYS A CA 1
ATOM 723 C C . LYS A 1 89 ? -15.093 4.412 27.447 1.00 97.12 89 LYS A C 1
ATOM 725 O O . LYS A 1 89 ? -14.494 3.895 28.383 1.00 97.12 89 LYS A O 1
ATOM 730 N N . GLY A 1 90 ? -16.421 4.538 27.417 1.00 97.50 90 GLY A N 1
ATOM 731 C CA . GLY A 1 90 ? -17.289 4.114 28.520 1.00 97.50 90 GLY A CA 1
ATOM 732 C C . GLY A 1 90 ? -17.229 2.615 28.849 1.00 97.50 90 GLY A C 1
ATOM 733 O O . GLY A 1 90 ? -17.502 2.253 29.983 1.00 97.50 90 GLY A O 1
ATOM 734 N N . ILE A 1 91 ? -16.842 1.748 27.902 1.00 97.00 91 ILE A N 1
ATOM 735 C CA . ILE A 1 91 ? -16.671 0.300 28.149 1.00 97.00 91 ILE A CA 1
ATOM 736 C C . ILE A 1 91 ? -15.420 0.007 28.988 1.00 97.00 91 ILE A C 1
ATOM 738 O O . ILE A 1 91 ? -15.389 -0.981 29.710 1.00 97.00 91 ILE A O 1
ATOM 742 N N . VAL A 1 92 ? -14.369 0.820 28.850 1.00 96.44 92 VAL A N 1
ATOM 743 C CA . VAL A 1 92 ? -13.078 0.588 29.521 1.00 96.44 92 VAL A CA 1
ATOM 744 C C . VAL A 1 92 ? -13.008 1.301 30.869 1.00 96.44 92 VAL A C 1
ATOM 746 O O . VAL A 1 92 ? -12.321 0.837 31.773 1.00 96.44 92 VAL A O 1
ATOM 749 N N . GLU A 1 93 ? -13.677 2.447 30.987 1.00 93.88 93 GLU A N 1
ATOM 750 C CA . GLU A 1 93 ? -13.675 3.270 32.202 1.00 93.88 93 GLU A CA 1
ATOM 751 C C . GLU A 1 93 ? -14.821 2.945 33.175 1.00 93.88 93 GLU A C 1
ATOM 753 O O . GLU A 1 93 ? -14.853 3.516 34.266 1.00 93.88 93 GLU A O 1
ATOM 758 N N . GLY A 1 94 ? -15.754 2.068 32.785 1.00 69.19 94 GLY A N 1
ATOM 759 C CA . GLY A 1 94 ? -16.821 1.539 33.643 1.00 69.19 94 GLY A CA 1
ATOM 760 C C . GLY A 1 94 ? -16.421 0.237 34.319 1.00 69.19 94 GLY A C 1
ATOM 761 O O . GLY A 1 94 ? -16.808 0.066 35.495 1.00 69.19 94 GLY A O 1
#

Foldseek 3Di:
DFDDPVVVVVLLVLLLVLLVLLDPDVVLSVVLSVVLVVVVVVDDRRQDSVNSVVVSNVSSCVSSVRPGSCVVVVVVVVVVVVVCVVVVVVVVVD

Mean predicted aligned error: 3.41 Å

pLDDT: mean 95.49, std 4.95, range [69.19, 98.75]

InterPro domains:
  IPR002791 Damage-control phosphatase ARMT1-like, metal-binding domain [PF01937] (4-90)
  IPR036075 Damage-control phosphatase ARMT1-like, metal-binding domain superfamily [SSF111321] (1-92)

Radius of gyration: 17.01 Å; Cα contacts (8 Å, |Δi|>4): 70; chains: 1; bounding box: 36×30×51 Å